Protein AF-A0A4Q3ZEP5-F1 (afdb_monomer_lite)

Foldseek 3Di:
DDDPDWDKDWDDLVPFDVVVSVVPDPDSVQKTKTKTFDADPVRDGDQQGIKIKMARQVVQKIWIWGPDPDPDIDIFIDRHNDRVRVVVCVVVVVTDD

Sequence (97 aa):
MMTIDFELRSLDITEIDPVLFADLGTPEREWTAWEHVCSTENGRAEVLSKLHICHHASARRGGVIAVASGPFRTVAWTYAETPEEALRRYLTDEIID

pLDDT: mean 80.89, st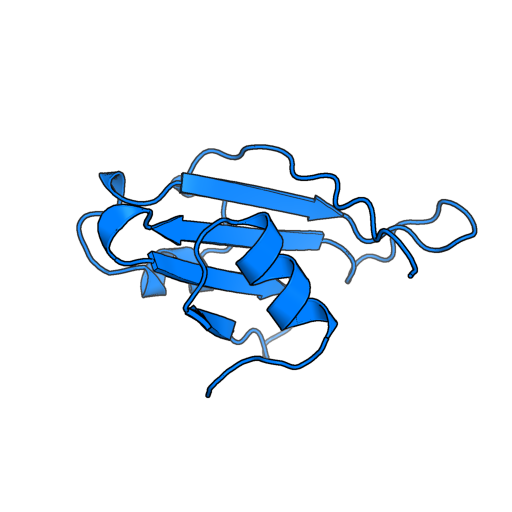d 16.25, range [39.91, 96.31]

Secondary structure (DSSP, 8-state):
--------EEE-GGGS-HHHHHHS-S-GGG-EEEEEEEEPTTSPEEEEEEEEEEEETTTTEEEEEE--SSS----EEEE-SSHHHHHHHHHTT----

Structure (mmCIF, N/CA/C/O backbone):
data_AF-A0A4Q3ZEP5-F1
#
_entry.id   AF-A0A4Q3ZEP5-F1
#
loop_
_atom_site.group_PDB
_atom_site.id
_atom_site.type_symbol
_atom_site.label_atom_id
_atom_site.label_alt_id
_atom_site.label_comp_id
_atom_site.label_asym_id
_atom_site.label_entity_id
_atom_site.label_seq_id
_atom_site.pdbx_PDB_ins_code
_atom_site.Cartn_x
_atom_site.Cartn_y
_atom_site.Cartn_z
_atom_site.occupancy
_atom_site.B_iso_or_equiv
_atom_site.auth_seq_id
_atom_site.auth_comp_id
_atom_site.auth_asym_id
_atom_site.auth_atom_id
_atom_site.pdbx_PDB_model_num
ATOM 1 N N . MET A 1 1 ? 26.151 -0.642 5.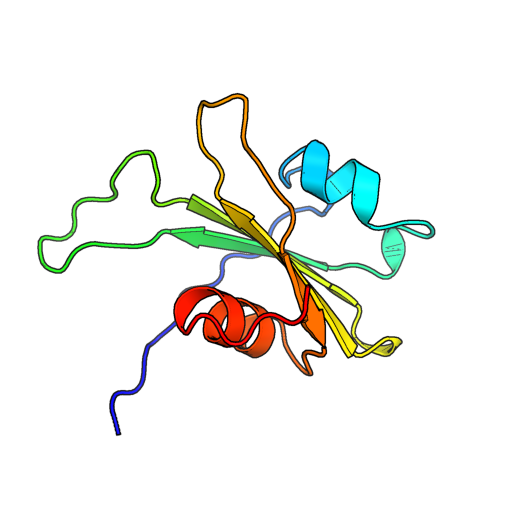931 1.00 41.31 1 MET A N 1
ATOM 2 C CA . MET A 1 1 ? 24.684 -0.776 6.003 1.00 41.31 1 MET A CA 1
ATOM 3 C C . MET A 1 1 ? 24.132 0.441 5.282 1.00 41.31 1 MET A C 1
ATOM 5 O O . MET A 1 1 ? 24.325 1.535 5.788 1.00 41.31 1 MET A O 1
ATOM 9 N N . MET A 1 2 ? 23.658 0.292 4.041 1.00 39.91 2 MET A N 1
ATOM 10 C CA . MET A 1 2 ? 23.042 1.409 3.311 1.00 39.91 2 MET A CA 1
ATOM 11 C C . MET A 1 2 ? 21.682 1.675 3.954 1.00 39.91 2 MET A C 1
ATOM 13 O O . MET A 1 2 ? 20.827 0.794 3.949 1.00 39.91 2 MET A O 1
ATOM 17 N N . THR A 1 3 ? 21.513 2.849 4.551 1.00 47.09 3 THR A N 1
ATOM 18 C CA . THR A 1 3 ? 20.196 3.348 4.944 1.00 47.09 3 THR A CA 1
ATOM 19 C C . THR A 1 3 ? 19.518 3.790 3.656 1.00 47.09 3 THR A C 1
ATOM 21 O O . THR A 1 3 ? 19.969 4.743 3.027 1.00 47.09 3 THR A O 1
ATOM 24 N N . ILE A 1 4 ? 18.518 3.042 3.198 1.00 55.09 4 ILE A N 1
ATOM 25 C CA . ILE A 1 4 ? 17.660 3.518 2.116 1.00 55.09 4 ILE A CA 1
ATOM 26 C C . ILE A 1 4 ? 16.640 4.434 2.789 1.00 55.09 4 ILE A C 1
ATOM 28 O O . ILE A 1 4 ? 15.763 3.955 3.505 1.00 55.09 4 ILE A O 1
ATOM 32 N N . ASP A 1 5 ? 16.808 5.746 2.632 1.00 59.69 5 ASP A N 1
ATOM 33 C CA . ASP A 1 5 ? 15.822 6.720 3.095 1.00 59.69 5 ASP A CA 1
ATOM 34 C C . ASP A 1 5 ? 14.611 6.663 2.157 1.00 59.69 5 ASP A C 1
ATOM 36 O O . ASP A 1 5 ? 14.640 7.149 1.024 1.00 59.69 5 ASP A O 1
ATOM 40 N N . PHE A 1 6 ? 13.545 6.010 2.615 1.00 70.00 6 PHE A N 1
ATOM 41 C CA . PHE A 1 6 ? 12.271 5.981 1.910 1.00 70.00 6 PHE A CA 1
ATOM 42 C C . PHE A 1 6 ? 11.486 7.253 2.241 1.00 70.00 6 PHE A C 1
ATOM 44 O O . PHE A 1 6 ? 10.998 7.413 3.357 1.00 70.00 6 PHE A O 1
ATOM 51 N N . GLU A 1 7 ? 11.326 8.162 1.278 1.00 83.75 7 GLU A N 1
ATOM 52 C CA . GLU A 1 7 ? 10.350 9.246 1.424 1.00 83.75 7 GLU A CA 1
ATOM 53 C C . GLU A 1 7 ? 8.952 8.688 1.129 1.00 83.75 7 GLU A C 1
ATOM 55 O O . GLU A 1 7 ? 8.635 8.375 -0.023 1.00 83.75 7 GLU A O 1
ATOM 60 N N . LEU A 1 8 ? 8.136 8.536 2.175 1.00 89.50 8 LEU A N 1
ATOM 61 C CA . LEU A 1 8 ? 6.713 8.227 2.069 1.00 89.50 8 LEU A CA 1
ATOM 62 C C . LEU A 1 8 ? 5.893 9.503 2.233 1.00 89.50 8 LEU A C 1
ATOM 64 O O . LEU A 1 8 ? 6.052 10.239 3.208 1.00 89.50 8 LEU A O 1
ATOM 68 N N . ARG A 1 9 ? 4.968 9.742 1.307 1.00 92.38 9 ARG A N 1
ATOM 69 C CA . ARG A 1 9 ? 3.987 10.827 1.410 1.00 92.38 9 ARG A CA 1
ATOM 70 C C . ARG A 1 9 ? 2.617 10.230 1.644 1.00 92.38 9 ARG A C 1
ATOM 72 O O . ARG A 1 9 ? 2.194 9.381 0.872 1.00 92.38 9 ARG A O 1
ATOM 79 N N . SER A 1 10 ? 1.939 10.653 2.703 1.00 94.69 10 SER A N 1
ATOM 80 C CA . SER A 1 10 ? 0.588 10.173 2.994 1.00 94.69 10 SER A CA 1
ATOM 81 C C . SER A 1 10 ? -0.378 10.530 1.868 1.00 94.69 10 SER A C 1
ATOM 83 O O . SER A 1 10 ? -0.323 11.635 1.327 1.00 94.69 10 SER A O 1
ATOM 85 N N . LEU A 1 11 ? -1.278 9.601 1.571 1.00 93.44 11 LEU A N 1
ATOM 86 C CA . LEU A 1 11 ? -2.381 9.757 0.630 1.00 93.44 11 LEU A CA 1
ATOM 87 C C . LEU A 1 11 ? -3.710 9.502 1.336 1.00 93.44 11 LEU A C 1
ATOM 89 O O . LEU A 1 11 ? -3.757 8.810 2.359 1.00 93.44 11 LEU A O 1
ATOM 93 N N . ASP A 1 12 ? -4.798 10.014 0.764 1.00 94.31 12 ASP A N 1
ATOM 94 C CA . ASP A 1 12 ? -6.111 9.458 1.078 1.00 94.31 12 ASP A CA 1
ATOM 95 C C . ASP A 1 12 ? -6.187 8.022 0.530 1.00 94.31 12 ASP A C 1
ATOM 97 O O . ASP A 1 12 ? -5.676 7.720 -0.552 1.00 94.31 12 ASP A O 1
ATOM 101 N N . ILE A 1 13 ? -6.817 7.113 1.277 1.00 92.81 13 ILE A N 1
ATOM 102 C CA . ILE A 1 13 ? -6.935 5.707 0.868 1.00 92.81 13 ILE A CA 1
ATOM 103 C C . ILE A 1 13 ? -7.635 5.565 -0.489 1.00 92.81 13 ILE A C 1
ATOM 105 O O . ILE A 1 13 ? -7.321 4.651 -1.242 1.00 92.81 13 ILE A O 1
ATOM 109 N N . THR A 1 14 ? -8.528 6.492 -0.840 1.00 91.88 14 THR A N 1
ATOM 110 C CA . THR A 1 14 ? -9.253 6.508 -2.119 1.00 91.88 14 THR A CA 1
ATOM 111 C C . THR A 1 14 ? -8.418 7.007 -3.304 1.00 91.88 14 THR A C 1
ATOM 113 O O . THR A 1 14 ? -8.833 6.843 -4.451 1.00 91.88 14 THR A O 1
ATOM 116 N N . GLU A 1 15 ? -7.237 7.583 -3.055 1.00 93.00 15 GLU A N 1
ATOM 117 C CA . GLU A 1 15 ? -6.321 8.101 -4.084 1.00 93.00 15 GLU A CA 1
ATOM 118 C C . GLU A 1 15 ? -5.279 7.071 -4.549 1.00 93.00 15 GLU A C 1
ATOM 120 O O . GLU A 1 15 ? -4.530 7.331 -5.498 1.00 93.00 15 GLU A O 1
ATOM 125 N N . ILE A 1 16 ? -5.210 5.901 -3.904 1.00 92.19 16 ILE A N 1
ATOM 126 C CA . ILE A 1 16 ? -4.298 4.831 -4.323 1.00 92.19 16 ILE A CA 1
ATOM 127 C C . ILE A 1 16 ? -4.735 4.212 -5.659 1.00 92.19 16 ILE A C 1
ATOM 129 O O . ILE A 1 16 ? -5.781 4.534 -6.220 1.00 92.19 16 ILE A O 1
ATOM 133 N N . ASP A 1 17 ? -3.912 3.313 -6.210 1.00 92.31 17 ASP A N 1
ATOM 134 C CA . ASP A 1 17 ? -4.224 2.718 -7.510 1.00 92.31 17 ASP A CA 1
ATOM 135 C C . ASP A 1 17 ? -5.521 1.898 -7.371 1.00 92.31 17 ASP A C 1
ATOM 137 O O . ASP A 1 17 ? -5.642 1.136 -6.408 1.00 92.31 17 ASP A O 1
ATOM 141 N N . PRO A 1 18 ? -6.485 2.020 -8.303 1.00 90.69 18 PRO A N 1
ATOM 142 C CA . PRO A 1 18 ? -7.767 1.330 -8.197 1.00 90.69 18 PRO A CA 1
ATOM 143 C C . PRO A 1 18 ? -7.653 -0.191 -8.055 1.00 90.69 18 PRO A C 1
ATOM 145 O O . PRO A 1 18 ? -8.527 -0.805 -7.448 1.00 90.69 18 PRO A O 1
ATOM 148 N N . VAL A 1 19 ? -6.593 -0.806 -8.598 1.00 90.69 19 VAL A N 1
ATOM 149 C CA . VAL A 1 19 ? -6.340 -2.247 -8.449 1.00 90.69 19 VAL A CA 1
ATOM 150 C C . VAL A 1 19 ? -5.964 -2.575 -7.006 1.00 90.69 19 VAL A C 1
ATOM 152 O O . VAL A 1 19 ? -6.492 -3.529 -6.447 1.00 90.69 19 VAL A O 1
ATOM 155 N N . LEU A 1 20 ? -5.107 -1.758 -6.385 1.00 91.44 20 LEU A N 1
ATOM 156 C CA . LEU A 1 20 ? -4.761 -1.907 -4.972 1.00 91.44 20 LEU A CA 1
ATOM 157 C C . LEU A 1 20 ? -5.973 -1.655 -4.079 1.00 91.44 20 LEU A C 1
ATOM 159 O O . LEU A 1 20 ? -6.232 -2.438 -3.171 1.00 91.44 20 LEU A O 1
ATOM 163 N N . PHE A 1 21 ? -6.737 -0.601 -4.368 1.00 91.69 21 PHE A N 1
ATOM 164 C CA . PHE A 1 21 ? -7.933 -0.253 -3.608 1.00 91.69 21 PHE A CA 1
ATOM 165 C C . PHE A 1 21 ? -8.980 -1.373 -3.626 1.00 91.69 21 PHE A C 1
ATOM 167 O O . PHE A 1 21 ? -9.503 -1.750 -2.580 1.00 91.69 21 PHE A O 1
ATOM 174 N N . ALA A 1 22 ? -9.239 -1.956 -4.799 1.00 90.12 22 ALA A N 1
ATOM 175 C CA . ALA A 1 22 ? -10.181 -3.063 -4.945 1.00 90.12 22 ALA A CA 1
ATOM 176 C C . ALA A 1 22 ? -9.765 -4.329 -4.170 1.00 90.12 22 ALA A C 1
ATOM 178 O O . ALA A 1 22 ? -10.625 -5.151 -3.855 1.00 90.12 22 ALA A O 1
ATOM 179 N N . ASP A 1 23 ? -8.474 -4.480 -3.857 1.00 89.38 23 ASP A N 1
ATOM 180 C CA . ASP A 1 23 ? -7.899 -5.680 -3.239 1.00 89.38 23 ASP A CA 1
ATOM 181 C C . ASP A 1 23 ? -7.625 -5.535 -1.725 1.00 89.38 23 ASP A C 1
ATOM 183 O O . ASP A 1 23 ? -7.267 -6.507 -1.059 1.00 89.38 23 ASP A O 1
ATOM 187 N N . LEU A 1 24 ? -7.839 -4.346 -1.137 1.00 87.00 24 LEU A N 1
ATOM 188 C CA . LEU A 1 24 ? -7.692 -4.105 0.313 1.00 87.00 24 LEU A CA 1
ATOM 189 C C . LEU A 1 24 ? -8.591 -5.028 1.158 1.00 87.00 24 LEU A C 1
ATOM 191 O O . LEU A 1 24 ? -8.267 -5.378 2.296 1.00 87.00 24 LEU A O 1
ATOM 195 N N . GLY A 1 25 ? -9.747 -5.408 0.610 1.00 76.38 25 GLY A N 1
ATOM 196 C CA . GLY A 1 25 ? -10.849 -5.977 1.378 1.00 76.38 25 GLY A CA 1
ATOM 197 C C . GLY A 1 25 ? -11.507 -4.945 2.305 1.00 76.38 25 GLY A C 1
ATOM 198 O O . GLY A 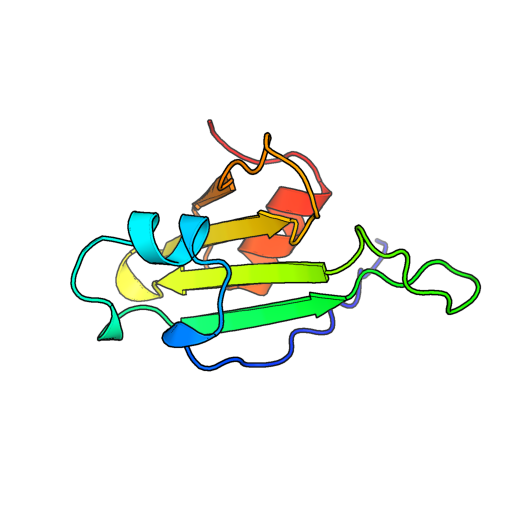1 25 ? -11.105 -3.787 2.393 1.00 76.38 25 GLY A O 1
ATOM 199 N N . THR A 1 26 ? -12.562 -5.356 3.010 1.00 73.62 26 THR A N 1
ATOM 200 C CA . THR A 1 26 ? -13.309 -4.481 3.928 1.00 73.62 26 THR A CA 1
ATOM 201 C C . THR A 1 26 ? -12.958 -4.753 5.394 1.00 73.62 26 THR A C 1
ATOM 203 O O . THR A 1 26 ? -12.822 -5.925 5.750 1.00 73.62 26 THR A O 1
ATOM 206 N N . PRO A 1 27 ? -12.957 -3.734 6.274 1.00 81.06 27 PRO A N 1
ATOM 207 C CA . PRO A 1 27 ? -13.328 -2.345 5.998 1.00 81.06 27 PRO A CA 1
ATOM 208 C C . PRO A 1 27 ? -12.125 -1.453 5.633 1.00 81.06 27 PRO A C 1
ATOM 210 O O . PRO A 1 27 ? -11.107 -1.438 6.316 1.00 81.06 27 PRO A O 1
ATOM 213 N N . GLU A 1 28 ? -12.296 -0.620 4.605 1.00 80.19 28 GLU A N 1
ATOM 214 C CA . GLU A 1 28 ? -11.267 0.290 4.059 1.00 80.19 28 GLU A CA 1
ATOM 215 C C . GLU A 1 28 ? -10.686 1.263 5.101 1.00 80.19 28 GLU A C 1
ATOM 217 O O . GLU A 1 28 ? -9.518 1.622 5.039 1.00 80.19 28 GLU A O 1
ATOM 222 N N . ARG A 1 29 ? -11.475 1.644 6.114 1.00 86.06 29 ARG A N 1
ATOM 223 C CA . ARG A 1 29 ? -11.066 2.565 7.195 1.00 86.06 29 ARG A CA 1
ATOM 224 C C . ARG A 1 29 ? -9.923 2.054 8.081 1.00 86.06 29 ARG A C 1
ATOM 226 O O . ARG A 1 29 ? -9.403 2.818 8.887 1.00 86.06 29 ARG A O 1
ATOM 233 N N . GLU A 1 30 ? -9.626 0.758 8.028 1.00 91.75 30 GLU A N 1
ATOM 234 C CA . GLU A 1 30 ? -8.532 0.144 8.795 1.00 91.75 30 GLU A CA 1
ATOM 235 C C . GLU A 1 30 ? -7.193 0.223 8.049 1.00 91.75 30 GLU A C 1
ATOM 237 O O . GLU A 1 30 ? -6.151 -0.136 8.603 1.00 91.75 30 GLU A O 1
ATOM 242 N N . TRP A 1 31 ? -7.227 0.745 6.820 1.00 95.12 31 TRP A N 1
ATOM 243 C CA . TRP A 1 31 ? -6.077 0.936 5.959 1.00 95.12 31 TRP A CA 1
ATOM 244 C C . TRP A 1 31 ? -5.654 2.399 5.912 1.00 95.12 31 TRP A C 1
ATOM 246 O O . TRP A 1 31 ? -6.467 3.322 5.865 1.00 95.12 31 TRP A O 1
ATOM 256 N N . THR A 1 32 ? -4.347 2.599 5.874 1.00 96.00 32 THR A N 1
ATOM 257 C CA . THR A 1 32 ? -3.700 3.882 5.603 1.00 96.00 32 THR A CA 1
ATOM 258 C C . THR A 1 32 ? -2.909 3.782 4.306 1.00 96.00 32 THR A C 1
ATOM 260 O O . THR A 1 32 ? -2.517 2.685 3.902 1.00 96.00 32 THR A O 1
ATOM 263 N N . ALA A 1 33 ? -2.719 4.914 3.627 1.00 96.31 33 ALA A N 1
ATOM 264 C CA . ALA A 1 33 ? -2.145 4.970 2.290 1.00 96.31 33 ALA A CA 1
ATOM 265 C C . ALA A 1 33 ? -0.987 5.955 2.179 1.00 96.31 33 ALA A C 1
ATOM 267 O O . ALA A 1 33 ? -0.970 7.005 2.824 1.00 96.31 33 ALA A O 1
ATOM 268 N N . TRP A 1 34 ? -0.042 5.616 1.305 1.00 96.00 34 TRP A N 1
ATOM 269 C CA . TRP A 1 34 ? 1.115 6.440 0.988 1.00 96.00 34 TRP A CA 1
ATOM 270 C C . TRP A 1 34 ? 1.518 6.297 -0.475 1.00 96.00 34 TRP A C 1
ATOM 272 O O . TRP A 1 34 ? 1.236 5.289 -1.127 1.00 96.00 34 TRP A O 1
ATOM 282 N N . GLU A 1 35 ? 2.254 7.285 -0.967 1.00 93.38 35 GLU A N 1
ATOM 283 C CA . GLU A 1 35 ? 3.060 7.171 -2.171 1.00 93.38 35 GLU A CA 1
ATOM 284 C C . GLU A 1 35 ? 4.551 7.228 -1.866 1.00 93.38 35 GLU A C 1
ATOM 286 O O . GLU A 1 35 ? 5.001 7.913 -0.944 1.00 93.38 35 GLU A O 1
ATOM 291 N N . HIS A 1 36 ? 5.311 6.552 -2.717 1.00 89.75 36 HIS A N 1
ATOM 292 C CA . HIS A 1 36 ? 6.747 6.721 -2.840 1.00 89.75 36 HIS A CA 1
ATOM 293 C C . HIS A 1 36 ? 7.089 7.034 -4.295 1.00 89.75 36 HIS A C 1
ATOM 295 O O . HIS A 1 36 ? 6.561 6.396 -5.207 1.00 89.75 36 HIS A O 1
ATOM 301 N N . VAL A 1 37 ? 7.988 7.994 -4.515 1.00 85.94 37 VAL A N 1
ATOM 302 C CA . VAL A 1 37 ? 8.527 8.301 -5.844 1.00 85.94 37 VAL A CA 1
ATOM 303 C C . VAL A 1 37 ? 9.992 7.881 -5.886 1.00 85.94 37 VAL A C 1
ATOM 305 O O . VAL A 1 37 ? 10.856 8.537 -5.302 1.00 85.94 37 VAL A O 1
ATOM 308 N N . CYS A 1 38 ? 10.280 6.798 -6.603 1.00 74.25 38 CYS A N 1
ATOM 309 C CA . CYS A 1 38 ? 11.635 6.343 -6.862 1.00 74.25 38 CYS A CA 1
ATOM 310 C C . CYS A 1 38 ? 12.387 7.426 -7.648 1.00 74.25 38 CYS A C 1
ATOM 312 O O . CYS A 1 38 ? 12.042 7.793 -8.771 1.00 74.25 38 CYS A O 1
ATOM 314 N N . SER A 1 39 ? 13.429 7.973 -7.039 1.00 65.19 39 SER A N 1
ATOM 315 C CA . SER A 1 39 ? 14.307 8.936 -7.695 1.00 65.19 39 SER A CA 1
ATOM 316 C C . SER A 1 39 ? 15.557 8.205 -8.162 1.00 65.19 39 SER A C 1
ATOM 318 O O . SER A 1 39 ? 16.174 7.481 -7.385 1.00 65.19 39 SER A O 1
ATOM 320 N N . THR A 1 40 ? 15.953 8.385 -9.422 1.00 57.50 40 THR A N 1
ATOM 321 C CA . THR A 1 40 ? 17.298 7.968 -9.848 1.00 57.50 40 THR A CA 1
ATOM 322 C C . THR A 1 40 ? 18.348 8.907 -9.245 1.00 57.50 40 THR A C 1
ATOM 324 O O . THR A 1 40 ? 18.039 10.052 -8.913 1.00 57.50 40 THR A O 1
ATOM 327 N N . GLU A 1 41 ? 19.605 8.461 -9.154 1.00 53.25 41 GLU A N 1
ATOM 328 C CA . GLU A 1 41 ? 20.755 9.230 -8.625 1.00 53.25 41 GLU A CA 1
ATOM 329 C C . GLU A 1 41 ? 20.942 10.611 -9.297 1.00 53.25 41 GLU A C 1
ATOM 331 O O . GLU A 1 41 ? 21.545 11.518 -8.731 1.00 53.25 41 GLU A O 1
ATOM 336 N N . ASN A 1 42 ? 20.355 10.804 -10.484 1.00 53.62 42 ASN A N 1
ATOM 337 C CA . ASN A 1 42 ? 20.369 12.058 -11.240 1.00 53.62 42 ASN A CA 1
ATOM 338 C C . ASN A 1 42 ? 19.145 12.964 -10.980 1.00 53.62 4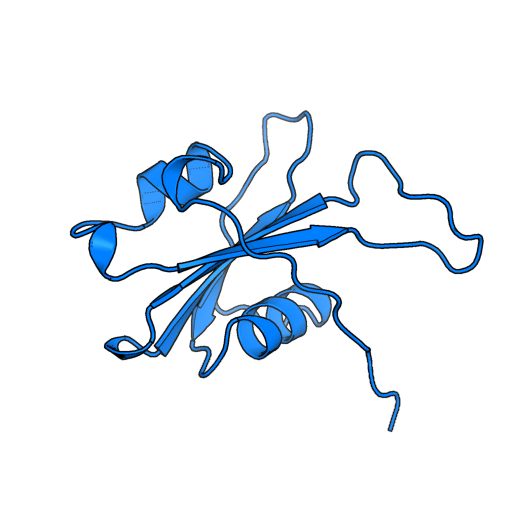2 ASN A C 1
ATOM 340 O O . ASN A 1 42 ? 18.919 13.919 -11.725 1.00 53.62 42 ASN A O 1
ATOM 344 N N . GLY A 1 43 ? 18.310 12.650 -9.984 1.00 51.28 43 GLY A N 1
ATOM 345 C CA . GLY A 1 43 ? 17.125 13.432 -9.613 1.00 51.28 43 GLY A CA 1
ATOM 346 C C . GLY A 1 43 ? 15.974 13.384 -10.626 1.00 51.28 43 GLY A C 1
ATOM 347 O O . GLY A 1 43 ? 15.041 14.180 -10.531 1.00 51.28 43 GLY A O 1
ATOM 348 N N . ARG A 1 44 ? 16.016 12.478 -11.614 1.00 47.81 44 ARG A N 1
ATOM 349 C CA . ARG A 1 44 ? 14.899 12.257 -12.546 1.00 47.81 44 ARG A CA 1
ATOM 350 C C . ARG A 1 44 ? 14.013 11.130 -12.025 1.00 47.81 44 ARG A C 1
ATOM 352 O O . ARG A 1 44 ? 14.495 10.010 -11.849 1.00 47.81 44 ARG A O 1
ATOM 359 N N . ALA A 1 45 ? 12.734 11.434 -11.819 1.00 52.84 45 ALA A N 1
ATOM 360 C CA . ALA A 1 45 ? 11.687 10.436 -11.647 1.00 52.84 45 ALA A CA 1
ATOM 361 C C . ALA A 1 45 ? 11.346 9.845 -13.025 1.00 52.84 45 ALA A C 1
ATOM 363 O O . ALA A 1 45 ? 10.965 10.579 -13.940 1.00 52.84 45 ALA A O 1
ATOM 364 N N . GLU A 1 46 ? 11.504 8.536 -13.208 1.00 53.72 46 GLU A N 1
ATOM 365 C CA . GLU A 1 46 ? 10.953 7.843 -14.378 1.00 53.72 46 GLU A CA 1
ATOM 366 C C . GLU A 1 46 ? 9.431 7.681 -14.220 1.00 53.72 46 GLU A C 1
ATOM 368 O O . GLU A 1 46 ? 8.909 7.610 -13.113 1.00 53.72 46 GLU A O 1
ATOM 373 N N . VAL A 1 47 ? 8.674 7.587 -15.309 1.00 45.25 47 VAL A N 1
ATOM 374 C CA . VAL A 1 47 ? 7.202 7.449 -15.251 1.00 45.25 47 VAL A CA 1
ATOM 375 C C . VAL A 1 47 ? 6.755 6.116 -14.609 1.00 45.25 47 VAL A C 1
ATOM 377 O O . VAL A 1 47 ? 5.617 5.998 -14.173 1.00 45.25 47 VAL A O 1
ATOM 380 N N . LEU A 1 48 ? 7.662 5.139 -14.472 1.00 54.06 48 LEU A N 1
ATOM 381 C CA . LEU A 1 48 ? 7.467 3.885 -13.725 1.00 54.06 48 LEU A CA 1
ATOM 382 C C . LEU A 1 48 ? 7.879 3.981 -12.240 1.00 54.06 48 LEU A C 1
ATOM 384 O O . LEU A 1 48 ? 7.969 2.968 -11.556 1.00 54.06 48 LEU A O 1
ATOM 388 N N . SER A 1 49 ? 8.144 5.190 -11.739 1.00 73.75 49 SER A N 1
ATOM 389 C CA . SER A 1 49 ? 8.769 5.412 -10.428 1.00 73.75 49 SER A CA 1
ATOM 390 C C . SER A 1 49 ? 7.801 5.657 -9.288 1.00 73.75 49 SER A C 1
ATOM 392 O O . SER A 1 49 ? 8.245 5.870 -8.167 1.00 73.75 49 SER A O 1
ATOM 394 N N . LYS A 1 50 ? 6.496 5.718 -9.539 1.00 86.25 50 LYS A N 1
ATOM 395 C CA . LYS A 1 50 ? 5.540 5.954 -8.461 1.00 86.25 50 LYS A CA 1
ATOM 396 C C . LYS A 1 50 ? 5.035 4.618 -7.937 1.00 86.25 50 LYS A C 1
ATOM 398 O O . LYS A 1 50 ? 4.559 3.788 -8.706 1.00 86.25 50 LYS A O 1
ATOM 403 N N . LEU A 1 51 ? 5.123 4.42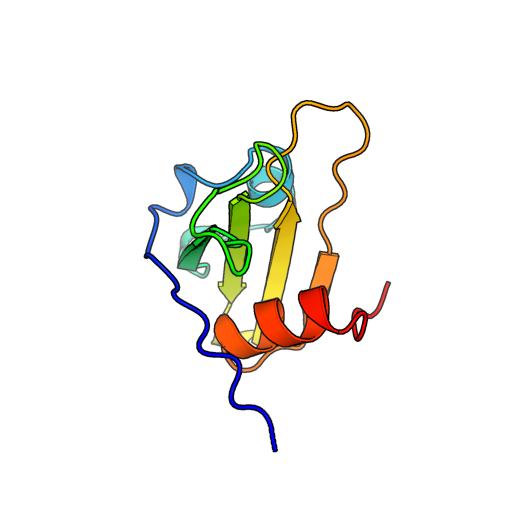5 -6.631 1.00 90.06 51 LEU A N 1
ATOM 404 C CA . LEU A 1 51 ? 4.552 3.290 -5.925 1.00 90.06 51 LEU A CA 1
ATOM 405 C C . LEU A 1 51 ? 3.419 3.798 -5.042 1.00 90.06 51 LEU A C 1
ATOM 407 O O . LEU A 1 51 ? 3.568 4.828 -4.383 1.00 90.06 51 LEU A O 1
ATOM 411 N N . HIS A 1 52 ? 2.306 3.075 -5.019 1.00 93.88 52 HIS A N 1
ATOM 412 C CA . HIS A 1 52 ? 1.277 3.249 -4.002 1.00 93.88 52 HIS A CA 1
ATOM 413 C C . HIS A 1 52 ? 1.406 2.131 -2.975 1.00 93.88 52 HIS A C 1
ATOM 415 O O . HIS A 1 52 ? 1.613 0.969 -3.327 1.00 93.88 52 HIS A O 1
ATOM 421 N N . ILE A 1 53 ? 1.306 2.512 -1.709 1.00 94.75 53 ILE A N 1
ATOM 422 C CA . ILE A 1 53 ? 1.458 1.641 -0.554 1.00 94.75 53 ILE A CA 1
ATOM 423 C C . ILE A 1 53 ? 0.192 1.762 0.285 1.00 94.75 53 ILE A C 1
ATOM 425 O O . ILE A 1 53 ? -0.294 2.867 0.519 1.00 94.75 53 ILE A O 1
ATOM 429 N N . CYS A 1 54 ? -0.312 0.635 0.772 1.00 95.75 54 CYS A N 1
ATOM 430 C CA . CYS A 1 54 ? -1.315 0.588 1.827 1.00 95.75 54 CYS A CA 1
ATOM 431 C C . CYS A 1 54 ? -0.805 -0.248 3.005 1.00 95.75 54 CYS A C 1
ATOM 433 O O . CYS A 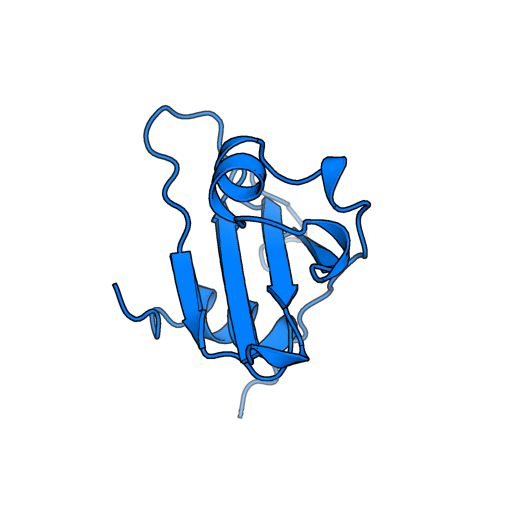1 54 ? -0.003 -1.170 2.824 1.00 95.75 54 CYS A O 1
ATOM 435 N N . HIS A 1 55 ? -1.263 0.058 4.216 1.00 96.31 55 HIS A N 1
ATOM 436 C CA . HIS A 1 55 ? -0.898 -0.691 5.418 1.00 96.31 55 HIS A CA 1
ATOM 437 C C . HIS A 1 55 ? -2.083 -0.831 6.357 1.00 96.31 55 HIS A C 1
ATOM 439 O O . HIS A 1 55 ? -2.827 0.118 6.589 1.00 96.31 55 HIS A O 1
ATOM 445 N N . HIS A 1 56 ? -2.216 -2.025 6.920 1.00 95.56 56 HIS A N 1
ATOM 446 C CA . HIS A 1 56 ? -3.157 -2.335 7.977 1.00 95.56 56 HIS A CA 1
ATOM 447 C C . HIS A 1 56 ? -2.373 -2.687 9.239 1.00 95.56 56 HIS A C 1
ATOM 449 O O . HIS A 1 56 ? -1.856 -3.798 9.382 1.00 95.56 56 HIS A O 1
ATOM 455 N N . ALA A 1 57 ? -2.331 -1.753 10.192 1.00 93.25 57 ALA A N 1
ATOM 456 C CA . ALA A 1 57 ? -1.498 -1.875 11.389 1.00 93.25 57 ALA A CA 1
ATOM 457 C C . ALA A 1 57 ? -1.840 -3.109 12.240 1.00 93.25 57 ALA A C 1
ATOM 459 O O . ALA A 1 57 ? -0.959 -3.892 12.585 1.00 93.25 57 ALA A O 1
ATOM 460 N N . SER A 1 58 ? -3.124 -3.335 12.539 1.00 92.62 58 SER A N 1
ATOM 461 C CA . SER A 1 58 ? -3.551 -4.472 13.372 1.00 92.62 58 SER A CA 1
ATOM 462 C C . SER A 1 58 ? -3.326 -5.835 12.712 1.00 92.62 58 SER A C 1
ATOM 464 O O . SER A 1 58 ? -2.974 -6.790 13.400 1.00 92.62 58 SER A O 1
ATOM 466 N N . ALA A 1 59 ? -3.501 -5.927 11.391 1.00 92.06 59 ALA A N 1
ATOM 467 C CA . ALA A 1 59 ? -3.261 -7.151 10.629 1.00 92.06 59 ALA A CA 1
ATOM 468 C C . ALA A 1 59 ? -1.780 -7.351 10.268 1.00 92.06 59 ALA A C 1
ATOM 470 O O . ALA A 1 59 ? -1.412 -8.426 9.796 1.00 92.06 59 ALA A O 1
ATOM 471 N N . ARG A 1 60 ? -0.939 -6.326 10.480 1.00 94.88 60 ARG A N 1
ATOM 472 C CA . ARG A 1 60 ? 0.478 -6.297 10.089 1.00 94.88 60 ARG A CA 1
ATOM 473 C C . ARG A 1 60 ? 0.655 -6.667 8.614 1.00 94.88 60 ARG A C 1
ATOM 475 O O . ARG A 1 60 ? 1.520 -7.462 8.251 1.00 94.88 60 ARG A O 1
ATOM 482 N N . ARG A 1 61 ? -0.212 -6.117 7.763 1.00 93.62 61 ARG A N 1
ATOM 483 C CA . ARG A 1 61 ? -0.270 -6.410 6.326 1.00 93.62 61 ARG A CA 1
ATOM 484 C C . ARG A 1 61 ? -0.018 -5.137 5.533 1.00 93.62 61 ARG A C 1
ATOM 486 O O . ARG A 1 61 ? -0.624 -4.109 5.818 1.00 93.62 61 ARG A O 1
ATOM 493 N N . GLY A 1 62 ? 0.866 -5.217 4.546 1.00 94.50 62 GLY A N 1
ATOM 494 C CA . GLY A 1 62 ? 1.177 -4.126 3.629 1.00 94.50 62 GLY A CA 1
ATOM 495 C C . GLY A 1 62 ? 1.000 -4.564 2.183 1.00 94.50 62 GLY A C 1
ATOM 496 O O . GLY A 1 62 ? 1.351 -5.692 1.839 1.00 94.50 62 GLY A O 1
ATOM 497 N N . GLY A 1 63 ? 0.441 -3.683 1.362 1.00 94.12 63 GLY A N 1
ATOM 498 C CA . GLY A 1 63 ? 0.274 -3.886 -0.074 1.00 94.12 63 GLY A CA 1
ATOM 499 C C . GLY A 1 63 ? 1.006 -2.797 -0.838 1.00 94.12 63 GLY A C 1
ATOM 500 O O . GLY A 1 63 ? 0.891 -1.626 -0.481 1.00 94.12 63 GLY A O 1
ATOM 501 N N . VAL A 1 64 ? 1.752 -3.173 -1.871 1.00 92.62 64 VAL A N 1
ATOM 502 C CA . VAL A 1 64 ? 2.497 -2.243 -2.724 1.00 92.62 64 VAL A CA 1
ATOM 503 C C . VAL A 1 64 ? 2.148 -2.514 -4.181 1.00 92.62 64 VAL A C 1
ATOM 505 O O . VAL A 1 64 ? 2.042 -3.664 -4.602 1.00 92.62 64 VAL A O 1
ATOM 508 N N . ILE A 1 65 ? 1.974 -1.455 -4.965 1.00 90.69 65 ILE A N 1
ATOM 509 C CA . ILE A 1 65 ? 1.778 -1.555 -6.411 1.00 90.69 65 ILE A CA 1
ATOM 510 C C . ILE A 1 65 ? 2.564 -0.463 -7.129 1.00 90.69 65 ILE A C 1
ATOM 512 O O . ILE A 1 65 ? 2.584 0.694 -6.702 1.00 90.69 65 ILE A O 1
ATOM 516 N N . ALA A 1 66 ? 3.189 -0.823 -8.248 1.00 88.44 66 ALA A N 1
ATOM 517 C CA . ALA A 1 66 ? 3.759 0.156 -9.159 1.00 88.44 66 ALA A CA 1
ATOM 518 C C . ALA A 1 66 ? 2.656 0.847 -9.967 1.00 88.44 66 ALA A C 1
ATOM 520 O O . ALA A 1 66 ? 1.883 0.209 -10.688 1.00 88.44 66 ALA A O 1
ATOM 521 N N . VAL A 1 67 ? 2.616 2.173 -9.880 1.00 85.75 67 VAL A N 1
ATOM 522 C CA . VAL A 1 67 ? 1.710 3.028 -10.646 1.00 85.75 67 VAL A CA 1
ATOM 523 C C . VAL A 1 67 ? 2.290 3.176 -12.050 1.00 85.75 67 VAL A C 1
ATOM 525 O O . VAL A 1 67 ? 2.996 4.129 -12.371 1.00 85.75 67 VAL A O 1
ATOM 528 N N . ALA A 1 68 ? 2.026 2.180 -12.890 1.00 71.81 68 ALA A N 1
ATOM 529 C CA . ALA A 1 68 ? 2.482 2.129 -14.271 1.00 71.81 68 ALA A CA 1
ATOM 530 C C . ALA A 1 68 ? 1.310 2.232 -15.255 1.00 71.81 68 ALA A C 1
ATOM 532 O O . ALA A 1 68 ? 0.213 1.723 -15.023 1.00 71.81 68 ALA A O 1
ATOM 533 N N . SER A 1 69 ? 1.566 2.836 -16.417 1.00 58.81 69 SER A N 1
ATOM 534 C CA . SER A 1 69 ? 0.652 2.759 -17.559 1.00 58.81 69 SER A CA 1
ATOM 535 C C . SER A 1 69 ? 0.830 1.400 -18.242 1.00 58.81 69 SER A C 1
ATOM 537 O O . SER A 1 69 ? 1.674 1.250 -19.119 1.00 58.81 69 SER A O 1
ATOM 539 N N . GLY A 1 70 ? 0.083 0.383 -17.812 1.00 61.53 70 GLY A N 1
ATOM 540 C CA . GLY A 1 70 ? 0.168 -0.950 -18.410 1.00 61.53 70 GLY A CA 1
ATOM 541 C C . GLY A 1 70 ? -0.871 -1.942 -17.874 1.00 61.53 70 GLY A C 1
ATOM 542 O O . GLY A 1 70 ? -1.439 -1.726 -16.799 1.00 61.53 70 GLY A O 1
ATOM 543 N N . PRO A 1 71 ? -1.147 -3.026 -18.624 1.00 56.19 71 PRO A N 1
ATOM 544 C CA . PRO A 1 71 ? -2.150 -4.025 -18.253 1.00 56.19 71 PRO A CA 1
ATOM 545 C C . PRO A 1 71 ? -1.665 -5.012 -17.178 1.00 56.19 71 PRO A C 1
ATOM 547 O O . PRO A 1 71 ? -2.482 -5.717 -16.599 1.00 56.19 71 PRO A O 1
ATOM 550 N N . PHE A 1 72 ? -0.361 -5.057 -16.897 1.00 59.66 72 PHE A N 1
ATOM 551 C CA . PHE A 1 72 ? 0.242 -5.962 -15.916 1.00 59.66 72 PHE A CA 1
ATOM 552 C C . PHE A 1 72 ? 0.597 -5.187 -14.647 1.00 59.66 72 PHE A C 1
ATOM 554 O O . PHE A 1 72 ? 1.751 -4.836 -14.416 1.00 59.66 72 PHE A O 1
ATOM 561 N N . ARG A 1 73 ? -0.431 -4.852 -13.866 1.00 75.06 73 ARG A N 1
ATOM 562 C CA . ARG A 1 73 ? -0.289 -4.279 -12.526 1.00 75.06 73 ARG A CA 1
ATOM 563 C C . ARG A 1 73 ? -0.719 -5.339 -11.525 1.00 75.06 73 ARG A C 1
ATOM 565 O O . ARG A 1 73 ? -1.892 -5.696 -11.492 1.00 75.06 73 ARG A O 1
ATOM 572 N N . THR A 1 74 ? 0.233 -5.838 -10.751 1.00 84.12 74 THR A N 1
ATOM 573 C CA . THR A 1 74 ? -0.023 -6.822 -9.698 1.00 84.12 74 THR A CA 1
ATOM 574 C C . THR A 1 74 ? 0.214 -6.159 -8.356 1.00 84.12 74 THR A C 1
ATOM 576 O O . THR A 1 74 ? 1.211 -5.458 -8.176 1.00 84.12 74 THR A O 1
ATOM 579 N N . VAL A 1 75 ? -0.716 -6.368 -7.429 1.00 89.81 75 VAL A N 1
ATOM 580 C CA . VAL A 1 75 ? -0.530 -5.963 -6.040 1.00 89.81 75 VAL A CA 1
ATOM 581 C C . VAL A 1 75 ? 0.399 -6.963 -5.379 1.00 89.81 75 VAL A C 1
ATOM 583 O O . VAL A 1 75 ? 0.127 -8.160 -5.362 1.00 89.81 75 VAL A O 1
ATOM 586 N N . ALA A 1 76 ? 1.486 -6.461 -4.820 1.00 90.31 76 ALA A N 1
ATOM 587 C CA . ALA A 1 76 ? 2.375 -7.244 -3.997 1.00 90.31 76 ALA A CA 1
ATOM 588 C C . ALA A 1 76 ? 1.966 -7.118 -2.530 1.00 90.31 76 ALA A C 1
ATOM 590 O O . ALA A 1 76 ? 2.059 -6.036 -1.942 1.00 90.31 76 ALA A O 1
ATOM 591 N N . TRP A 1 77 ? 1.532 -8.225 -1.937 1.00 93.00 77 TRP A N 1
ATOM 592 C CA . TRP A 1 77 ? 1.184 -8.291 -0.525 1.00 93.00 77 TRP A CA 1
ATOM 593 C C . TRP A 1 77 ? 2.341 -8.838 0.297 1.00 93.00 77 TRP A C 1
ATOM 595 O O . TRP A 1 77 ? 3.033 -9.768 -0.094 1.00 93.00 77 TRP A O 1
ATOM 605 N N . THR A 1 78 ? 2.534 -8.287 1.485 1.00 92.31 78 THR A N 1
ATOM 606 C CA . THR A 1 78 ? 3.482 -8.836 2.446 1.00 92.31 78 THR A CA 1
ATOM 607 C C . THR A 1 78 ? 2.978 -8.645 3.862 1.00 92.31 78 THR A C 1
ATOM 609 O O . THR A 1 78 ? 2.167 -7.767 4.172 1.00 92.31 78 THR A O 1
ATOM 612 N N . TYR A 1 79 ? 3.523 -9.456 4.755 1.00 92.81 79 TYR A N 1
ATOM 613 C CA . TYR A 1 79 ? 3.558 -9.109 6.158 1.00 92.81 79 TYR A CA 1
ATOM 614 C C . TYR A 1 79 ? 4.516 -7.935 6.387 1.00 92.81 79 TYR A C 1
ATOM 616 O O . TYR A 1 79 ? 5.648 -7.960 5.897 1.00 92.81 79 TYR A O 1
ATOM 624 N N . ALA A 1 80 ? 4.074 -6.916 7.120 1.00 92.88 80 ALA A N 1
ATOM 625 C CA . ALA A 1 80 ? 4.871 -5.737 7.436 1.00 92.88 80 ALA A CA 1
ATOM 626 C C . ALA A 1 80 ? 4.375 -5.041 8.712 1.00 92.88 80 ALA A C 1
ATOM 628 O O . ALA A 1 80 ? 3.179 -4.813 8.898 1.00 92.88 80 ALA A O 1
ATOM 629 N N . GLU A 1 81 ? 5.315 -4.655 9.575 1.00 94.69 81 GLU A N 1
ATOM 630 C CA . GLU A 1 81 ? 5.035 -3.874 10.792 1.00 94.69 81 GLU A CA 1
ATOM 631 C C . GLU A 1 81 ? 4.706 -2.412 10.490 1.00 94.69 81 GLU A C 1
ATOM 633 O O . GLU A 1 81 ? 3.934 -1.786 11.213 1.00 94.69 81 GLU A O 1
ATOM 638 N N . THR A 1 82 ? 5.289 -1.870 9.421 1.00 94.19 82 THR A N 1
ATOM 639 C CA . THR A 1 82 ? 5.161 -0.469 9.017 1.00 94.19 82 THR A CA 1
ATOM 640 C C . THR A 1 82 ? 5.050 -0.376 7.490 1.00 94.19 82 THR A C 1
ATOM 642 O O . THR A 1 82 ? 5.444 -1.320 6.791 1.00 94.19 82 THR A O 1
ATOM 645 N N . PRO A 1 83 ? 4.534 0.734 6.933 1.00 93.88 83 PRO A N 1
ATOM 646 C CA . PRO A 1 83 ? 4.525 0.941 5.485 1.00 93.88 83 PRO A CA 1
ATOM 647 C C . PRO A 1 83 ? 5.937 0.983 4.876 1.00 93.88 83 PRO A C 1
ATOM 649 O O . PRO A 1 83 ? 6.129 0.497 3.763 1.00 93.88 83 PRO A O 1
ATOM 652 N N . GLU A 1 84 ? 6.942 1.486 5.599 1.00 92.44 84 GLU A N 1
ATOM 653 C CA . GLU A 1 84 ? 8.343 1.478 5.155 1.00 92.44 84 GLU A CA 1
ATOM 654 C C . GLU A 1 84 ? 8.875 0.053 5.028 1.00 92.44 84 GLU A C 1
ATOM 656 O O . GLU A 1 84 ? 9.587 -0.252 4.077 1.00 92.44 84 GLU A O 1
ATOM 661 N N . GLU A 1 85 ? 8.508 -0.839 5.950 1.00 92.00 85 GLU A N 1
ATOM 662 C CA . GLU A 1 85 ? 8.897 -2.247 5.875 1.00 92.00 85 GLU A CA 1
ATOM 663 C C . GLU A 1 85 ? 8.228 -2.954 4.688 1.00 92.00 85 GLU A C 1
ATOM 665 O O . GLU A 1 85 ? 8.874 -3.753 4.010 1.00 92.00 85 GLU A O 1
ATOM 670 N N . ALA A 1 86 ? 6.962 -2.634 4.389 1.00 92.25 86 ALA A N 1
ATOM 671 C CA . ALA A 1 86 ? 6.281 -3.149 3.200 1.00 92.25 86 ALA A CA 1
ATOM 672 C C . ALA A 1 86 ? 6.985 -2.692 1.912 1.00 92.25 86 ALA A C 1
ATOM 674 O O . ALA A 1 86 ? 7.273 -3.507 1.034 1.00 92.25 86 ALA A O 1
ATOM 675 N N . LEU A 1 87 ? 7.322 -1.401 1.830 1.00 90.19 87 LEU A N 1
ATOM 676 C CA . LEU A 1 87 ? 8.059 -0.828 0.707 1.00 90.19 87 LEU A CA 1
ATOM 677 C C . LEU A 1 87 ? 9.465 -1.427 0.578 1.00 90.19 87 LEU A C 1
ATOM 679 O O . LEU A 1 87 ? 9.877 -1.796 -0.521 1.00 90.19 87 LEU A O 1
ATOM 683 N N . ARG A 1 88 ? 10.195 -1.562 1.689 1.00 88.56 88 ARG A N 1
ATOM 684 C CA . ARG A 1 88 ? 11.534 -2.154 1.709 1.00 88.56 88 ARG A CA 1
ATOM 685 C C . ARG A 1 88 ? 11.499 -3.565 1.139 1.00 88.56 88 ARG A C 1
ATOM 687 O O . ARG A 1 88 ? 12.279 -3.855 0.241 1.00 88.56 88 ARG A O 1
ATOM 694 N N . ARG A 1 89 ? 10.577 -4.406 1.618 1.00 88.31 89 ARG A N 1
ATOM 695 C CA . ARG A 1 89 ? 10.406 -5.781 1.127 1.00 88.31 89 ARG A CA 1
ATOM 696 C C . ARG A 1 89 ? 10.062 -5.827 -0.352 1.00 88.31 89 ARG A C 1
ATOM 698 O O . ARG A 1 89 ? 10.611 -6.667 -1.054 1.00 88.31 89 ARG A O 1
ATOM 705 N N . TYR A 1 90 ? 9.212 -4.911 -0.821 1.00 86.69 90 TYR A N 1
ATOM 706 C CA . TYR A 1 90 ? 8.896 -4.797 -2.243 1.00 86.69 90 TYR A CA 1
ATOM 707 C C . TYR A 1 90 ? 10.140 -4.511 -3.087 1.00 86.69 90 TYR A C 1
ATOM 709 O O . TYR A 1 90 ? 10.394 -5.179 -4.084 1.00 86.69 90 TYR A O 1
ATOM 717 N N . LEU A 1 91 ? 10.953 -3.546 -2.662 1.00 82.69 91 LEU A N 1
ATOM 718 C CA . LEU A 1 91 ? 12.148 -3.129 -3.395 1.00 82.69 91 LEU A CA 1
ATOM 719 C C . LEU A 1 91 ? 13.304 -4.134 -3.308 1.00 82.69 91 LEU A C 1
ATOM 721 O O . LEU A 1 91 ? 14.168 -4.137 -4.182 1.00 82.69 91 LEU A O 1
ATOM 725 N N . THR A 1 92 ? 13.337 -4.973 -2.272 1.00 81.75 92 THR A N 1
ATOM 726 C CA . THR A 1 92 ? 14.345 -6.031 -2.107 1.00 81.75 92 THR A CA 1
ATOM 727 C C . THR A 1 92 ? 13.865 -7.411 -2.560 1.00 81.75 92 THR A C 1
ATOM 729 O O . THR A 1 92 ? 14.568 -8.384 -2.304 1.00 81.75 92 THR A O 1
ATOM 732 N N . ASP A 1 93 ? 12.699 -7.502 -3.209 1.00 72.00 93 ASP A N 1
ATOM 733 C CA . ASP A 1 93 ? 12.092 -8.754 -3.694 1.00 72.00 93 ASP A CA 1
ATOM 734 C C . ASP A 1 93 ? 11.855 -9.804 -2.579 1.00 72.00 93 ASP A C 1
ATOM 736 O O . ASP A 1 93 ? 11.904 -11.012 -2.789 1.00 72.00 93 ASP A O 1
ATOM 740 N N . GLU A 1 94 ? 11.593 -9.345 -1.348 1.00 64.06 94 GLU A N 1
ATOM 741 C CA . GLU A 1 94 ? 11.264 -10.182 -0.175 1.00 64.06 94 GLU A CA 1
ATOM 742 C C . GLU A 1 94 ? 9.743 -10.378 -0.015 1.00 64.06 94 GLU A C 1
ATOM 744 O O . GLU A 1 94 ? 9.221 -10.487 1.102 1.00 64.06 94 GLU A O 1
ATOM 749 N N . ILE A 1 95 ? 9.014 -10.353 -1.128 1.00 65.00 95 ILE A N 1
ATOM 750 C CA . ILE A 1 95 ? 7.555 -10.455 -1.160 1.00 65.00 95 ILE A CA 1
ATOM 751 C C . ILE A 1 95 ? 7.167 -11.931 -1.166 1.00 65.00 95 ILE A C 1
ATOM 753 O O . ILE A 1 95 ? 7.779 -12.743 -1.855 1.00 65.00 95 ILE A O 1
ATOM 757 N N . ILE A 1 96 ? 6.162 -12.282 -0.369 1.00 54.91 96 ILE A N 1
ATOM 758 C CA . ILE A 1 96 ? 5.601 -13.631 -0.343 1.00 54.91 96 ILE A CA 1
ATOM 759 C C . ILE A 1 96 ? 4.372 -13.599 -1.254 1.00 54.91 96 ILE A C 1
ATOM 761 O O . ILE A 1 96 ? 3.414 -12.901 -0.929 1.00 54.91 96 ILE A O 1
ATOM 765 N N . ASP A 1 97 ? 4.457 -14.296 -2.387 1.00 51.22 97 ASP A N 1
ATOM 766 C CA . ASP A 1 97 ? 3.353 -14.528 -3.336 1.00 51.22 97 ASP A CA 1
ATOM 767 C C . ASP A 1 97 ? 2.173 -15.256 -2.658 1.00 51.22 97 ASP A C 1
ATOM 769 O O . ASP A 1 97 ? 2.429 -16.250 -1.927 1.00 51.22 97 ASP A O 1
#

Radius of gyration: 12.86 Å; chains: 1; bounding box: 38×28×32 Å